Protein AF-A0A7W1VPB5-F1 (afdb_monomer)

Radius of gyration: 22.72 Å; Cα contacts (8 Å, |Δi|>4): 217; chains: 1; bounding box: 94×28×32 Å

Mean predicted aligned error: 11.94 Å

Solvent-accessible surface area (backbone atoms only — not comparable to full-atom values): 7498 Å² total; per-residue (Å²): 137,85,86,83,85,91,83,86,86,89,80,87,84,87,74,82,82,82,77,79,67,83,68,74,96,56,49,73,43,76,58,92,47,97,64,37,26,45,33,38,41,42,61,36,41,60,53,51,23,38,36,36,41,60,62,73,44,22,59,51,61,51,42,68,74,40,45,25,37,12,98,79,23,67,65,80,64,85,32,44,62,38,38,34,42,36,39,75,54,95,92,39,81,45,77,48,78,43,54,64,82,46,56,72,65,30,56,74,36,64,57,52,66,72,25,32,42,36,25,55,68,72,84,130

Secondary structure (DSSP, 8-state):
---------------------------EES---TTEEEEEEEESBSS-EEEEEETT-BTTTHHHHTT-BSTTSSSSSS--SEEEEEEEETTEEEEEEEETT-HHHHHS-B--TT-EEEEPPPP-

Foldseek 3Di:
DDDDDDDDDDDDDPDDDPPVPVDPPFDEEDDDDPQWAWEFEDEQAQHGHIYTDGFQQFQLRCCVVSQHGHNVSPVPDPGFQWKWKWDQDPNDTDTDIDGPVCSVVRNVGTDHHPIYIYRYYDDD

Structure (mmCIF, N/CA/C/O backbone):
data_AF-A0A7W1VPB5-F1
#
_entry.id   AF-A0A7W1VPB5-F1
#
loop_
_atom_site.group_PDB
_atom_site.id
_atom_site.type_symbol
_atom_site.label_atom_id
_atom_site.label_alt_id
_atom_site.label_comp_id
_atom_site.label_asym_id
_atom_site.label_entity_id
_atom_site.label_seq_id
_atom_site.pdbx_PDB_ins_code
_atom_site.Cartn_x
_atom_site.Cartn_y
_atom_site.Cartn_z
_atom_site.occupancy
_atom_site.B_iso_or_equiv
_atom_site.auth_seq_id
_atom_site.auth_comp_id
_atom_site.auth_asym_id
_atom_site.auth_atom_id
_atom_site.pdbx_PDB_model_num
ATOM 1 N N . MET A 1 1 ? -76.333 14.478 4.677 1.00 40.16 1 MET A N 1
ATOM 2 C CA . MET A 1 1 ? -76.053 13.031 4.797 1.00 40.16 1 MET A CA 1
ATOM 3 C C . MET A 1 1 ? -74.580 12.789 4.497 1.00 40.16 1 MET A C 1
ATOM 5 O O . MET A 1 1 ? -74.137 13.148 3.420 1.00 40.16 1 MET A O 1
ATOM 9 N N . ARG A 1 2 ? -73.892 12.183 5.474 1.00 36.38 2 ARG A N 1
ATOM 10 C CA . ARG A 1 2 ? -72.578 11.505 5.441 1.00 36.38 2 ARG A CA 1
ATOM 11 C C . ARG A 1 2 ? -71.292 12.345 5.326 1.00 36.38 2 ARG A C 1
ATOM 13 O O . ARG A 1 2 ? -70.750 12.604 4.263 1.00 36.38 2 ARG A O 1
ATOM 20 N N . THR A 1 3 ? -70.820 12.658 6.529 1.00 39.44 3 THR A N 1
ATOM 21 C CA . THR A 1 3 ? -69.479 12.998 7.019 1.00 39.44 3 THR A CA 1
ATOM 22 C C . THR A 1 3 ? -68.412 11.939 6.694 1.00 39.44 3 THR A C 1
ATOM 24 O O . THR A 1 3 ? -68.684 10.744 6.804 1.00 39.44 3 THR A O 1
ATOM 27 N N . ILE A 1 4 ? -67.186 12.378 6.391 1.00 49.38 4 ILE A N 1
ATOM 28 C CA . ILE A 1 4 ? -65.971 11.550 6.258 1.00 49.38 4 ILE A CA 1
ATOM 29 C C . ILE A 1 4 ? -65.100 11.808 7.505 1.00 49.38 4 ILE A C 1
ATOM 31 O O . ILE A 1 4 ? -64.904 12.980 7.837 1.00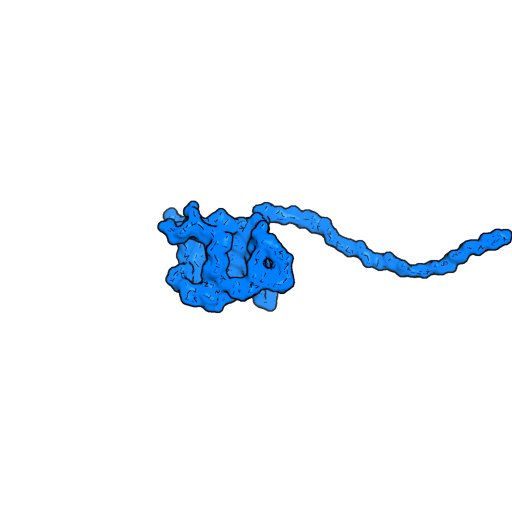 49.38 4 ILE A O 1
ATOM 35 N N . PRO A 1 5 ? -64.621 10.781 8.237 1.00 51.59 5 PRO A N 1
ATOM 36 C CA . PRO A 1 5 ? -63.953 10.984 9.516 1.00 51.59 5 PRO A CA 1
ATOM 37 C C . PRO A 1 5 ? -62.434 11.164 9.406 1.00 51.59 5 PRO A C 1
ATOM 39 O O . PRO A 1 5 ? -61.759 10.615 8.540 1.00 51.59 5 PRO A O 1
ATOM 42 N N . SER A 1 6 ? -61.946 11.923 10.383 1.00 48.81 6 SER A N 1
ATOM 43 C CA . SER A 1 6 ? -60.573 12.099 10.845 1.00 48.81 6 SER A CA 1
ATOM 44 C C . SER A 1 6 ? -60.140 10.919 11.725 1.00 48.81 6 SER A C 1
ATOM 46 O O . SER A 1 6 ? -60.817 10.679 12.719 1.00 48.81 6 SER A O 1
ATOM 48 N N . VAL A 1 7 ? -59.031 10.239 11.389 1.00 46.38 7 VAL A N 1
ATOM 49 C CA . VAL A 1 7 ? -58.090 9.526 12.295 1.00 46.38 7 VAL A CA 1
ATOM 50 C C . VAL A 1 7 ? -56.756 9.389 11.517 1.00 46.38 7 VAL A C 1
ATOM 52 O O . VAL A 1 7 ? -56.732 8.744 10.478 1.00 46.38 7 VAL A O 1
ATOM 55 N N . LEU A 1 8 ? -55.728 10.210 11.759 1.00 41.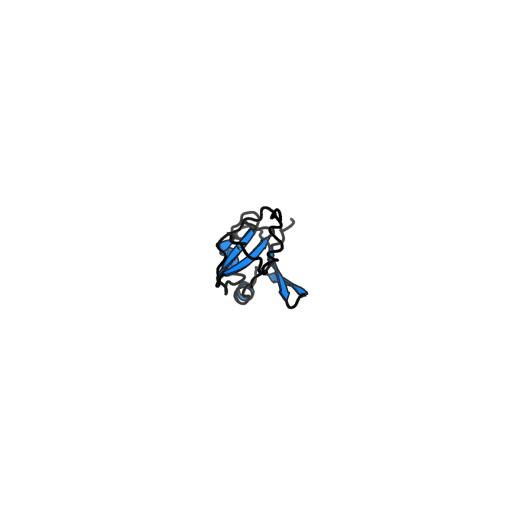78 8 LEU A N 1
ATOM 56 C CA . LEU A 1 8 ? -54.640 10.063 12.745 1.00 41.78 8 LEU A CA 1
ATOM 57 C C . LEU A 1 8 ? -53.491 9.107 12.318 1.00 41.78 8 LEU A C 1
ATOM 59 O O . LEU A 1 8 ? -53.666 7.898 12.259 1.00 41.78 8 LEU A O 1
ATOM 63 N N . LEU A 1 9 ? -52.289 9.702 12.239 1.00 42.53 9 LEU A N 1
ATOM 64 C CA . LEU A 1 9 ? -50.997 9.192 12.741 1.00 42.53 9 LEU A CA 1
ATOM 65 C C . LEU A 1 9 ? -50.052 8.358 11.842 1.00 42.53 9 LEU A C 1
ATOM 67 O O . LEU A 1 9 ? -50.441 7.366 11.243 1.00 42.53 9 LEU A O 1
ATOM 71 N N . LEU A 1 10 ? -48.759 8.722 11.958 1.00 39.25 10 LEU A N 1
ATOM 72 C CA . LEU A 1 10 ? -47.517 8.047 11.522 1.00 39.25 10 LEU A CA 1
ATOM 73 C C . LEU A 1 10 ? -47.213 8.151 10.009 1.00 39.25 10 LEU A C 1
ATOM 75 O O . LEU A 1 10 ? -47.914 7.591 9.189 1.00 39.25 10 LEU A O 1
ATOM 79 N N . CYS A 1 11 ? -46.171 8.835 9.529 1.00 33.00 11 CYS A N 1
ATOM 80 C CA . CYS A 1 11 ? -44.797 8.811 10.016 1.00 33.00 11 CYS A CA 1
ATOM 81 C C . CYS A 1 11 ? -44.041 10.073 9.543 1.00 33.00 11 CYS A C 1
ATOM 83 O O . CYS A 1 11 ? -43.794 10.263 8.353 1.00 33.00 11 CYS A O 1
ATOM 85 N N . MET A 1 12 ? -43.656 10.934 10.488 1.00 50.09 12 MET A N 1
ATOM 86 C CA . MET A 1 12 ? -42.479 11.795 10.339 1.00 50.09 12 MET A CA 1
ATOM 87 C C . MET A 1 12 ? -41.223 10.906 10.246 1.00 50.09 12 MET A C 1
ATOM 89 O O . MET A 1 12 ? -41.227 9.807 10.796 1.00 50.09 12 MET A O 1
ATOM 93 N N . LEU A 1 13 ? -40.146 11.442 9.656 1.00 47.31 13 LEU A N 1
ATOM 94 C CA . LEU A 1 13 ? -38.756 10.940 9.661 1.00 47.31 13 LEU A CA 1
ATOM 95 C C . LEU A 1 13 ? -38.356 9.965 8.537 1.00 47.31 13 LEU A C 1
ATOM 97 O O . LEU A 1 13 ? -38.147 8.785 8.770 1.00 47.31 13 LEU A O 1
ATOM 101 N N . PHE A 1 14 ? -38.015 10.516 7.370 1.00 45.94 14 PHE A N 1
ATOM 102 C CA . PHE A 1 14 ? -36.688 10.229 6.809 1.00 45.94 14 PHE A CA 1
ATOM 103 C C . PHE A 1 14 ? -35.955 11.543 6.568 1.00 45.94 14 PHE A C 1
ATOM 105 O O . PHE A 1 14 ? -35.927 12.137 5.494 1.00 45.94 14 PHE A O 1
ATOM 112 N N . LEU A 1 15 ? -35.412 11.998 7.691 1.00 43.47 15 LEU A N 1
ATOM 113 C CA . LEU A 1 15 ? -34.308 12.921 7.813 1.00 43.47 15 LEU A CA 1
ATOM 114 C C . LEU A 1 15 ? -33.176 12.516 6.852 1.00 43.47 15 LEU A C 1
ATOM 116 O O . LEU A 1 15 ? -32.707 11.384 6.900 1.00 43.47 15 LEU A O 1
ATOM 120 N N . GLY A 1 16 ? -32.687 13.482 6.080 1.00 43.59 16 GLY A N 1
ATOM 121 C CA . GLY A 1 16 ? -31.251 13.720 5.986 1.00 43.59 16 GLY A CA 1
ATOM 122 C C . GLY A 1 16 ? -30.400 12.832 5.071 1.00 43.59 16 GLY A C 1
ATOM 123 O O . GLY A 1 16 ? -30.500 11.613 4.995 1.00 43.59 16 GLY A O 1
ATOM 124 N N . CYS A 1 17 ? -29.422 13.517 4.480 1.00 37.25 17 CYS A N 1
ATOM 125 C CA . CYS A 1 17 ? -28.159 12.979 3.986 1.00 37.25 17 CYS A CA 1
ATOM 126 C C . CYS A 1 17 ? -28.190 12.343 2.594 1.00 37.25 17 CYS A C 1
ATOM 128 O O . CYS A 1 17 ? -27.980 11.143 2.429 1.00 37.25 17 CYS A O 1
ATOM 130 N N . LYS A 1 18 ? -28.270 13.198 1.570 1.00 41.47 18 LYS A N 1
ATOM 131 C CA . LYS A 1 18 ? -27.387 13.063 0.401 1.00 41.47 18 LYS A CA 1
ATOM 132 C C . LYS A 1 18 ? -26.497 14.303 0.346 1.00 41.47 18 LYS A C 1
ATOM 134 O O . LYS A 1 18 ? -26.620 15.155 -0.526 1.00 41.47 18 LYS A O 1
ATOM 139 N N . HIS A 1 19 ? -25.663 14.438 1.381 1.00 38.88 19 HIS A N 1
ATOM 140 C CA . HIS A 1 19 ? -24.514 15.334 1.369 1.00 38.88 19 HIS A CA 1
ATOM 141 C C . HIS A 1 19 ? -23.711 14.945 0.126 1.00 38.88 19 HIS A C 1
ATOM 143 O O . HIS A 1 19 ? -23.092 13.883 0.095 1.00 38.88 19 HIS A O 1
ATOM 149 N N . THR A 1 20 ? -23.838 15.740 -0.937 1.00 48.28 20 THR A N 1
ATOM 150 C CA . THR A 1 20 ? -23.031 15.602 -2.148 1.00 48.28 20 THR A CA 1
ATOM 151 C C . THR A 1 20 ? -21.644 16.068 -1.757 1.00 48.28 20 THR A C 1
ATOM 153 O O . THR A 1 20 ? -21.264 17.220 -1.938 1.00 48.28 20 THR A O 1
ATOM 156 N N . GLN A 1 21 ? -20.929 15.173 -1.091 1.00 44.34 21 GLN A N 1
ATOM 157 C CA . GLN A 1 21 ? -19.522 15.325 -0.828 1.00 44.34 21 GLN A CA 1
ATOM 158 C C . GLN A 1 21 ? -18.883 15.191 -2.203 1.00 44.34 21 GLN A C 1
ATOM 160 O O . GLN A 1 21 ? -18.871 14.103 -2.777 1.00 44.34 21 GLN A O 1
ATOM 165 N N . SER A 1 22 ? -18.4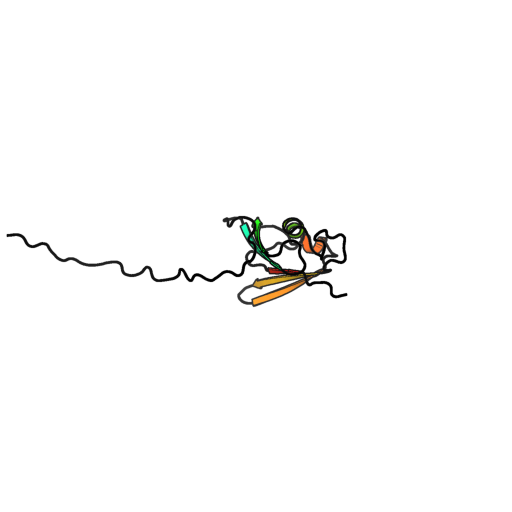58 16.314 -2.782 1.00 45.91 22 SER A N 1
ATOM 166 C CA . SER A 1 22 ? -17.622 16.325 -3.975 1.00 45.91 22 SER A CA 1
ATOM 167 C C . SER A 1 22 ? -16.390 15.485 -3.653 1.00 45.91 22 SER A C 1
ATOM 169 O O . SER A 1 22 ? -15.473 15.949 -2.970 1.00 45.91 22 SER A O 1
ATOM 171 N N . LEU A 1 23 ? -16.428 14.209 -4.039 1.00 51.94 23 LEU A N 1
ATOM 172 C CA . LEU A 1 23 ? -15.320 13.302 -3.818 1.00 51.94 23 LEU A CA 1
ATOM 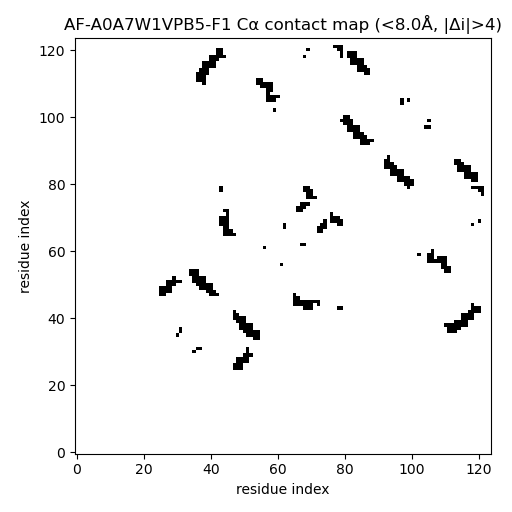173 C C . LEU A 1 23 ? -14.132 13.888 -4.587 1.00 51.94 23 LEU A C 1
ATOM 175 O O . LEU A 1 23 ? -14.296 14.245 -5.758 1.00 51.94 23 LEU A O 1
ATOM 179 N N . PRO A 1 24 ? -12.945 14.020 -3.969 1.00 46.81 24 PRO A N 1
ATOM 180 C CA . PRO A 1 24 ? -11.747 14.240 -4.760 1.00 46.81 24 PRO A CA 1
ATOM 181 C C . PRO A 1 24 ? -11.715 13.137 -5.823 1.00 46.81 24 PRO A C 1
ATOM 183 O O . PRO A 1 24 ? -12.039 11.992 -5.506 1.00 46.81 24 PRO A O 1
ATOM 186 N N . ILE A 1 25 ? -11.386 13.492 -7.066 1.00 50.56 25 ILE A N 1
ATOM 187 C CA . ILE A 1 25 ? -11.150 12.568 -8.187 1.00 50.56 25 ILE A CA 1
ATOM 188 C C . ILE A 1 25 ? -10.028 11.591 -7.812 1.00 50.56 25 ILE A C 1
ATOM 190 O O . ILE A 1 25 ? -8.868 11.745 -8.176 1.00 50.56 25 ILE A O 1
ATOM 194 N N . VAL A 1 26 ? -10.370 10.607 -6.994 1.00 62.00 26 VAL A N 1
ATOM 195 C CA . VAL A 1 26 ? -9.540 9.483 -6.605 1.00 62.00 26 VAL A CA 1
ATOM 196 C C . VAL A 1 26 ? -10.085 8.341 -7.434 1.00 62.00 26 VAL A C 1
ATOM 198 O O . VAL A 1 26 ? -11.236 7.952 -7.251 1.00 62.00 26 VAL A O 1
ATOM 201 N N . ALA A 1 27 ? -9.291 7.865 -8.391 1.00 75.62 27 ALA A N 1
ATOM 202 C CA . ALA A 1 27 ? -9.685 6.741 -9.224 1.00 75.62 27 ALA A CA 1
ATOM 203 C C . ALA A 1 27 ? -10.083 5.563 -8.326 1.00 75.62 27 ALA A C 1
ATOM 205 O O . ALA A 1 27 ? -9.360 5.242 -7.382 1.00 75.62 27 ALA A O 1
ATOM 206 N N . GLU A 1 28 ? -11.244 4.971 -8.582 1.00 79.56 28 GLU A N 1
ATOM 207 C CA . GLU A 1 28 ? -11.755 3.831 -7.830 1.00 79.56 28 GLU A CA 1
ATOM 208 C C . GLU A 1 28 ? -11.710 2.599 -8.731 1.00 79.56 28 GLU A C 1
ATOM 210 O O . GLU A 1 28 ? -12.214 2.618 -9.854 1.00 79.56 28 GLU A O 1
ATOM 215 N N . TYR A 1 29 ? -11.054 1.548 -8.255 1.00 81.81 29 TYR A N 1
ATOM 216 C CA . TYR A 1 29 ? -10.823 0.315 -8.996 1.00 81.81 29 TYR A CA 1
ATOM 217 C C . TYR A 1 29 ? -11.499 -0.849 -8.273 1.00 81.81 29 TYR A C 1
ATOM 219 O O . TYR A 1 29 ? -11.388 -0.975 -7.053 1.00 81.81 29 TYR A O 1
ATOM 227 N N . GLY A 1 30 ? -12.171 -1.721 -9.025 1.00 85.12 30 GLY A N 1
ATOM 228 C CA . GLY A 1 30 ? -12.933 -2.846 -8.477 1.00 85.12 30 GLY A CA 1
ATOM 229 C C . GLY A 1 30 ? -14.359 -2.469 -8.061 1.00 85.12 30 GLY A C 1
ATOM 230 O O . GLY A 1 30 ? -14.888 -1.435 -8.466 1.00 85.12 30 GLY A O 1
ATOM 231 N N . THR A 1 31 ? -15.008 -3.335 -7.280 1.00 83.56 31 THR A N 1
ATOM 232 C CA . THR A 1 31 ? -16.404 -3.159 -6.848 1.00 83.56 31 THR A CA 1
ATOM 233 C C . THR A 1 31 ? -16.547 -3.467 -5.363 1.00 83.56 31 THR A C 1
ATOM 235 O O . THR A 1 31 ? -15.994 -4.455 -4.875 1.00 83.56 31 THR A O 1
ATOM 238 N N . ALA A 1 32 ? -17.317 -2.644 -4.653 1.00 82.94 32 ALA A N 1
ATOM 239 C CA . ALA A 1 32 ? -17.700 -2.922 -3.275 1.00 82.94 32 ALA A CA 1
ATOM 240 C C . ALA A 1 32 ? -18.482 -4.244 -3.192 1.00 82.94 32 ALA A C 1
ATOM 242 O O . ALA A 1 32 ? -19.386 -4.495 -3.989 1.00 82.94 32 ALA A O 1
ATOM 243 N N . GLY A 1 33 ? -18.141 -5.090 -2.226 1.00 78.81 33 GLY A N 1
ATOM 244 C CA . GLY A 1 33 ? -18.767 -6.393 -2.019 1.00 78.81 33 GLY A CA 1
ATOM 245 C C . GLY A 1 33 ? -18.530 -6.877 -0.595 1.00 78.81 33 GLY A C 1
ATOM 246 O O . GLY A 1 33 ? -17.622 -6.384 0.067 1.00 78.81 33 GLY A O 1
ATOM 247 N N . ALA A 1 34 ? -19.341 -7.828 -0.126 1.00 80.12 34 ALA A N 1
ATOM 248 C CA . ALA A 1 34 ? -19.258 -8.342 1.245 1.00 80.12 34 ALA A CA 1
ATOM 249 C C . ALA A 1 34 ? -17.874 -8.929 1.585 1.00 80.12 34 ALA A C 1
ATOM 251 O O . ALA A 1 34 ? -17.408 -8.796 2.713 1.00 80.12 34 ALA A O 1
ATOM 252 N N . ASP A 1 35 ? -17.204 -9.511 0.589 1.00 88.50 35 ASP A N 1
ATOM 253 C CA . ASP A 1 35 ? -15.891 -10.145 0.736 1.00 88.50 35 ASP A CA 1
ATOM 254 C C . ASP A 1 35 ? -14.726 -9.242 0.299 1.00 88.50 35 ASP A C 1
ATOM 256 O O . ASP A 1 35 ? -13.568 -9.665 0.312 1.00 88.50 35 ASP A O 1
ATOM 260 N N . ASN A 1 36 ? -15.012 -7.994 -0.088 1.00 90.94 36 ASN A N 1
ATOM 261 C CA . ASN A 1 36 ? -14.011 -7.035 -0.542 1.00 90.94 36 ASN A CA 1
ATOM 262 C C . ASN A 1 36 ? -13.742 -5.975 0.525 1.00 90.94 36 ASN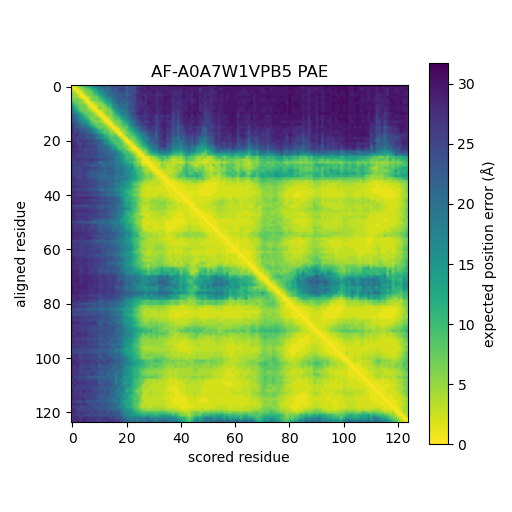 A C 1
ATOM 264 O O . ASN A 1 36 ? -14.640 -5.517 1.226 1.00 90.94 36 ASN A O 1
ATOM 268 N N . ILE A 1 37 ? -12.490 -5.544 0.593 1.00 93.25 37 ILE A N 1
ATOM 269 C CA . ILE A 1 37 ? -12.025 -4.457 1.450 1.00 93.25 37 ILE A CA 1
ATOM 270 C C . ILE A 1 37 ? -11.613 -3.265 0.587 1.00 93.25 37 ILE A C 1
ATOM 272 O O . ILE A 1 37 ? -11.080 -3.436 -0.514 1.00 93.25 37 ILE A O 1
ATOM 276 N N . GLN A 1 38 ? -11.841 -2.052 1.083 1.00 93.56 38 GLN A N 1
ATOM 277 C CA . GLN A 1 38 ? -11.344 -0.828 0.472 1.00 93.56 38 GLN A CA 1
ATOM 278 C C . GLN A 1 38 ? -9.955 -0.506 1.014 1.00 93.56 38 GLN A C 1
ATOM 280 O O . GLN A 1 38 ? -9.772 -0.301 2.212 1.00 93.56 38 GLN A O 1
ATOM 285 N N . VAL A 1 39 ? -8.986 -0.364 0.116 1.00 94.25 39 VAL A N 1
ATOM 286 C CA . VAL A 1 39 ? -7.642 0.124 0.439 1.00 94.25 39 VAL A CA 1
ATOM 287 C C . VAL A 1 39 ? -7.348 1.364 -0.391 1.00 94.25 39 VAL A C 1
ATOM 289 O O . VAL A 1 39 ? -7.651 1.427 -1.581 1.00 94.25 39 VAL A O 1
ATOM 292 N N . THR A 1 40 ? -6.750 2.377 0.225 1.00 94.12 40 THR A N 1
ATOM 293 C CA . THR A 1 40 ? -6.360 3.612 -0.463 1.00 94.12 40 THR A CA 1
ATOM 294 C C . THR A 1 40 ? -4.866 3.600 -0.761 1.00 94.12 40 THR A C 1
ATOM 296 O O . THR A 1 40 ? -4.056 3.471 0.149 1.00 94.12 40 THR A O 1
ATOM 299 N N . ILE A 1 41 ? -4.482 3.790 -2.020 1.00 93.12 41 ILE A N 1
ATOM 300 C CA . ILE A 1 41 ? -3.091 3.760 -2.486 1.00 93.12 41 ILE A CA 1
ATOM 301 C C . ILE A 1 41 ? -2.698 5.146 -2.991 1.00 93.12 41 ILE A C 1
ATOM 303 O O . ILE A 1 41 ? -3.389 5.739 -3.822 1.00 93.12 41 ILE A O 1
ATOM 307 N N . ARG A 1 42 ? -1.595 5.688 -2.467 1.00 91.31 42 ARG A N 1
ATOM 308 C CA . ARG A 1 42 ? -1.118 7.046 -2.762 1.00 91.31 42 ARG A CA 1
ATOM 309 C C . ARG A 1 42 ? 0.402 7.109 -2.872 1.00 91.31 42 ARG A C 1
ATOM 311 O O . ARG A 1 42 ? 1.110 6.277 -2.305 1.00 91.31 42 ARG A O 1
ATOM 318 N N . GLY A 1 43 ? 0.882 8.177 -3.501 1.00 88.50 43 GLY A N 1
ATOM 319 C CA . GLY A 1 43 ? 2.304 8.484 -3.633 1.00 88.50 43 GLY A CA 1
ATOM 320 C C . GLY A 1 43 ? 2.856 8.083 -4.998 1.00 88.50 43 GLY A C 1
ATOM 321 O O . GLY A 1 43 ? 2.141 8.165 -5.994 1.00 88.50 43 GLY A O 1
ATOM 322 N N . ASP A 1 44 ? 4.119 7.666 -5.027 1.00 86.62 44 ASP A N 1
ATOM 323 C CA . ASP A 1 44 ? 4.871 7.313 -6.235 1.00 86.62 44 ASP A CA 1
ATOM 324 C C . ASP A 1 44 ? 4.520 5.899 -6.732 1.00 86.62 44 ASP A C 1
ATOM 326 O O . ASP A 1 44 ? 5.273 4.927 -6.598 1.00 86.62 44 ASP A O 1
ATOM 330 N N . VAL A 1 45 ? 3.301 5.783 -7.254 1.00 87.12 45 VAL A N 1
ATOM 331 C CA . VAL A 1 45 ? 2.727 4.569 -7.841 1.00 87.12 45 VAL A CA 1
ATOM 332 C C . VAL A 1 45 ? 2.147 4.874 -9.213 1.00 87.12 45 VAL A C 1
ATOM 334 O O . VAL A 1 45 ? 1.727 5.998 -9.482 1.00 87.12 45 VAL A O 1
ATOM 337 N N . LYS A 1 46 ? 2.064 3.856 -10.073 1.00 84.19 46 LYS A N 1
ATOM 338 C CA . LYS A 1 46 ? 1.545 4.021 -11.437 1.00 84.19 46 LYS A CA 1
ATOM 339 C C . LYS A 1 46 ? 0.086 4.482 -11.469 1.00 84.19 46 LYS A C 1
ATOM 341 O O . LYS A 1 46 ? -0.273 5.370 -12.237 1.00 84.19 46 LYS A O 1
ATOM 346 N N . HIS A 1 47 ? -0.747 3.880 -10.622 1.00 86.69 47 HIS A N 1
ATOM 347 C CA . HIS A 1 47 ? -2.180 4.152 -10.559 1.00 86.69 47 HIS A CA 1
ATOM 348 C C . HIS A 1 47 ? -2.606 4.452 -9.111 1.00 86.69 47 HIS A C 1
ATOM 350 O O . HIS A 1 47 ? -3.031 3.547 -8.388 1.00 86.69 47 HIS A O 1
ATOM 356 N N . PRO A 1 48 ? -2.487 5.705 -8.636 1.00 89.69 48 PRO A N 1
ATOM 357 C CA . PRO A 1 48 ? -2.995 6.078 -7.320 1.00 89.69 48 PRO A CA 1
ATOM 358 C C . PRO A 1 48 ? -4.528 6.055 -7.320 1.00 89.69 48 PRO A C 1
ATOM 360 O O . PRO A 1 48 ? -5.169 6.377 -8.324 1.00 89.69 48 PRO A O 1
ATOM 363 N N . GLY A 1 49 ? -5.130 5.670 -6.198 1.00 91.69 49 GLY A N 1
ATOM 364 C CA . GLY A 1 49 ? -6.574 5.478 -6.143 1.00 91.69 49 GLY A CA 1
ATOM 365 C C . GLY A 1 49 ? -7.068 4.679 -4.946 1.00 91.69 49 GLY A C 1
ATOM 366 O O . GLY A 1 49 ? -6.296 4.260 -4.084 1.00 91.69 49 GLY A O 1
ATOM 367 N N . LYS A 1 50 ? -8.377 4.462 -4.906 1.00 92.62 50 LYS A N 1
ATOM 368 C CA . LYS A 1 50 ? -9.036 3.500 -4.027 1.00 92.62 50 LYS A CA 1
ATOM 369 C C . LYS A 1 50 ? -9.187 2.180 -4.762 1.00 92.62 50 LYS A C 1
ATOM 371 O O . LYS A 1 50 ? -9.570 2.161 -5.925 1.00 92.62 50 LYS A O 1
ATOM 376 N N . TYR A 1 51 ? -8.913 1.090 -4.071 1.00 92.69 51 TYR A N 1
ATOM 377 C CA . TYR A 1 51 ? -8.988 -0.251 -4.619 1.00 92.69 51 TYR A CA 1
ATOM 378 C C . TYR A 1 51 ? -9.896 -1.098 -3.744 1.00 92.69 51 TYR A C 1
ATOM 380 O O . TYR A 1 51 ? -9.652 -1.240 -2.547 1.00 92.69 51 TYR A O 1
ATOM 388 N N . TRP A 1 52 ? -10.923 -1.666 -4.362 1.00 92.81 52 TRP A N 1
ATOM 389 C CA . TRP A 1 52 ? -11.709 -2.750 -3.801 1.00 92.81 52 TRP A CA 1
ATOM 390 C C . TRP A 1 52 ? -11.026 -4.060 -4.154 1.00 92.81 52 TRP A C 1
ATOM 392 O O . TRP A 1 52 ? -11.008 -4.470 -5.316 1.00 92.81 52 TRP A O 1
ATOM 402 N N . ILE A 1 53 ? -10.432 -4.693 -3.152 1.00 91.75 53 ILE A N 1
ATOM 403 C CA . ILE A 1 53 ? -9.680 -5.939 -3.304 1.00 91.75 53 ILE A CA 1
ATOM 404 C C . ILE A 1 53 ? -10.280 -7.030 -2.424 1.00 91.75 53 ILE A C 1
ATOM 406 O O . ILE A 1 53 ? -10.8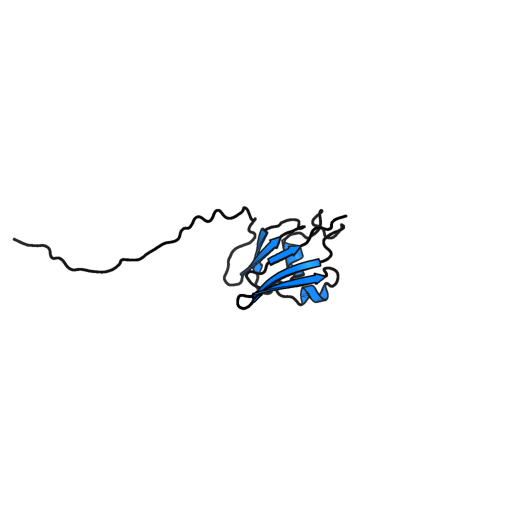77 -6.706 -1.397 1.00 91.75 53 ILE A O 1
ATOM 410 N N . PRO A 1 54 ? -10.092 -8.311 -2.771 1.00 91.94 54 PRO A N 1
ATOM 411 C CA . PRO A 1 54 ? -10.524 -9.405 -1.916 1.00 91.94 54 PRO A CA 1
ATOM 412 C C . PRO A 1 54 ? -9.906 -9.307 -0.520 1.00 91.94 54 PRO A C 1
ATOM 414 O O . PRO A 1 54 ? -8.714 -8.999 -0.366 1.00 91.94 54 PRO A O 1
ATOM 417 N N . ASN A 1 55 ? -10.706 -9.601 0.501 1.00 89.25 55 ASN A N 1
ATOM 418 C CA . ASN A 1 55 ? -10.210 -9.774 1.859 1.00 89.25 55 ASN A CA 1
ATOM 419 C C . ASN A 1 55 ? -9.142 -10.888 1.887 1.00 89.25 55 ASN A C 1
ATOM 421 O O . ASN A 1 55 ? -9.246 -11.886 1.176 1.00 89.25 55 ASN A O 1
ATOM 425 N N . GLY A 1 56 ? -8.079 -10.690 2.667 1.00 89.94 56 GLY A N 1
ATOM 426 C CA . GLY A 1 56 ? -6.908 -11.571 2.698 1.00 89.94 56 GLY A CA 1
ATOM 427 C C . GLY A 1 56 ? -5.792 -11.180 1.724 1.00 89.94 56 GLY A C 1
ATOM 428 O O . GLY A 1 56 ? -4.729 -11.800 1.739 1.00 89.94 56 GLY A O 1
ATOM 429 N N . THR A 1 57 ? -5.975 -10.129 0.914 1.00 92.25 57 THR A N 1
ATOM 430 C CA . THR A 1 57 ? -4.891 -9.599 0.073 1.00 92.25 57 THR A CA 1
ATOM 431 C C . THR A 1 57 ? -3.733 -9.083 0.935 1.00 92.25 57 THR A C 1
ATOM 433 O O . THR A 1 57 ? -3.929 -8.344 1.903 1.00 92.25 57 THR A O 1
ATOM 436 N N . THR A 1 58 ? -2.505 -9.452 0.569 1.00 94.00 58 THR A N 1
ATOM 437 C CA . THR A 1 58 ? -1.285 -9.048 1.278 1.00 94.00 58 THR A CA 1
ATOM 438 C C . THR A 1 58 ? -0.682 -7.764 0.712 1.00 94.00 58 THR A C 1
ATOM 440 O O . THR A 1 58 ? -0.947 -7.364 -0.427 1.00 94.00 58 THR A O 1
ATOM 443 N N . LEU A 1 59 ? 0.187 -7.127 1.497 1.00 91.38 59 LEU A N 1
ATOM 444 C CA . LEU A 1 59 ? 0.928 -5.931 1.093 1.00 91.38 59 LEU A CA 1
ATOM 445 C C . LEU A 1 59 ? 1.852 -6.195 -0.113 1.00 91.38 59 LEU A C 1
ATOM 447 O O . LEU A 1 59 ? 2.074 -5.302 -0.925 1.00 91.38 59 LEU A O 1
ATOM 451 N N . ALA A 1 60 ? 2.376 -7.415 -0.260 1.00 88.31 60 ALA A N 1
ATOM 452 C CA . ALA A 1 60 ? 3.123 -7.817 -1.454 1.00 88.31 60 ALA A CA 1
ATOM 453 C C . ALA A 1 60 ? 2.208 -7.983 -2.682 1.00 88.31 60 ALA A C 1
ATOM 455 O O . ALA A 1 60 ? 2.542 -7.545 -3.784 1.00 88.31 60 ALA A O 1
ATOM 456 N N . GLY A 1 61 ? 1.035 -8.598 -2.495 1.00 87.25 61 GLY A N 1
ATOM 457 C CA . GLY A 1 61 ? 0.096 -8.903 -3.577 1.00 87.25 61 GLY A CA 1
ATOM 458 C C . GLY A 1 61 ? -0.531 -7.660 -4.206 1.00 87.25 61 GLY A C 1
ATOM 459 O O . GLY A 1 61 ? -0.647 -7.582 -5.431 1.00 87.25 61 GLY A O 1
ATOM 460 N N . ILE A 1 62 ? -0.858 -6.653 -3.388 1.00 89.62 62 ILE A N 1
ATOM 461 C CA . ILE A 1 62 ? -1.479 -5.402 -3.853 1.00 89.62 62 ILE A CA 1
ATOM 462 C C . ILE A 1 62 ? -0.615 -4.656 -4.876 1.00 89.62 62 ILE A C 1
ATOM 464 O O . ILE A 1 62 ? -1.137 -3.968 -5.750 1.00 89.62 62 ILE A O 1
ATOM 468 N N . ALA A 1 63 ? 0.704 -4.853 -4.822 1.00 85.19 63 ALA A N 1
ATOM 469 C CA . ALA A 1 63 ? 1.675 -4.191 -5.680 1.00 85.19 63 ALA A CA 1
ATOM 470 C C . ALA A 1 63 ? 1.468 -4.505 -7.170 1.00 85.19 63 ALA A C 1
ATOM 472 O O . ALA A 1 63 ? 1.707 -3.657 -8.031 1.00 85.19 63 ALA A O 1
ATOM 473 N N . LYS A 1 64 ? 0.944 -5.699 -7.471 1.00 82.75 64 LYS A N 1
ATOM 474 C CA . LYS A 1 64 ? 0.582 -6.123 -8.829 1.00 82.75 64 LYS A CA 1
ATOM 475 C C . LYS A 1 64 ? -0.689 -5.436 -9.338 1.00 82.75 64 LYS A C 1
ATOM 477 O O . LYS A 1 64 ? -0.832 -5.258 -10.541 1.00 82.75 64 LYS A O 1
ATOM 482 N N . VAL A 1 65 ? -1.586 -5.028 -8.438 1.00 85.50 65 VAL A N 1
ATOM 483 C CA . VAL A 1 65 ? -2.902 -4.460 -8.777 1.00 85.50 65 VAL A CA 1
ATOM 484 C C . VAL A 1 65 ? -2.774 -3.024 -9.272 1.00 85.50 65 VAL A C 1
ATOM 486 O O . VAL A 1 65 ? -3.333 -2.680 -10.307 1.00 85.50 65 VAL A O 1
ATOM 489 N N . PHE A 1 66 ? -1.990 -2.192 -8.584 1.00 82.56 66 PHE A N 1
ATOM 490 C CA . PHE A 1 66 ? -1.762 -0.806 -9.010 1.00 82.56 66 PHE A CA 1
ATOM 491 C C . PHE A 1 66 ? -0.661 -0.666 -10.068 1.00 82.56 66 PHE A C 1
ATOM 493 O O . PHE A 1 66 ? -0.265 0.450 -10.398 1.00 82.56 66 PHE A O 1
ATOM 500 N N . GLY A 1 67 ? -0.164 -1.788 -10.600 1.00 76.19 67 GLY A N 1
ATOM 501 C CA . GLY A 1 67 ? 0.842 -1.811 -11.653 1.00 76.19 67 GLY A CA 1
ATOM 502 C C . GLY A 1 67 ? 2.230 -1.373 -11.196 1.00 76.19 67 GLY A C 1
ATOM 503 O O . GLY A 1 67 ? 2.996 -0.924 -12.028 1.00 76.19 67 GLY A O 1
ATOM 504 N N . GLY A 1 68 ? 2.557 -1.488 -9.909 1.00 77.88 68 GLY A N 1
ATOM 505 C CA . GLY A 1 68 ? 3.890 -1.219 -9.376 1.00 77.88 68 GLY A CA 1
ATOM 506 C C . GLY A 1 68 ? 4.211 0.224 -8.988 1.00 77.88 68 GLY A C 1
ATOM 507 O O . GLY A 1 68 ? 3.453 1.166 -9.228 1.00 77.88 68 GLY A O 1
ATOM 508 N N . SER A 1 69 ? 5.336 0.373 -8.284 1.00 71.00 69 SER A N 1
ATOM 509 C CA . SER A 1 69 ? 5.786 1.626 -7.662 1.00 71.00 69 SER A CA 1
ATOM 510 C C . SER A 1 69 ? 7.087 2.148 -8.279 1.00 71.00 69 SER A C 1
ATOM 512 O O . SER A 1 69 ? 7.901 1.349 -8.745 1.00 71.00 69 SER A O 1
ATOM 514 N N . GLY A 1 70 ? 7.312 3.463 -8.230 1.00 60.78 70 GLY A N 1
ATOM 515 C CA . GLY A 1 70 ? 8.441 4.142 -8.881 1.00 60.78 70 GLY A CA 1
ATOM 516 C C . GLY A 1 70 ? 8.013 4.900 -10.138 1.00 60.78 70 GLY A C 1
ATOM 517 O O . GLY A 1 70 ? 7.044 4.504 -10.778 1.00 60.78 70 GLY A O 1
ATOM 518 N N . GLY A 1 71 ? 8.760 5.930 -10.548 1.00 54.44 71 GLY A N 1
ATOM 519 C CA . GLY A 1 71 ? 8.410 6.823 -11.672 1.00 54.44 71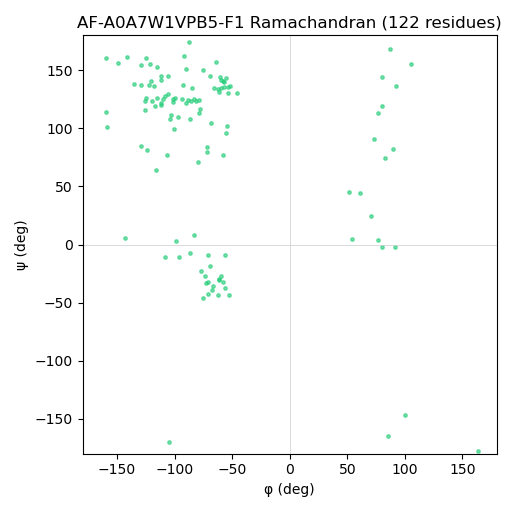 GLY A CA 1
ATOM 520 C C . GLY A 1 71 ? 8.158 6.174 -13.049 1.00 54.44 71 GLY A C 1
ATOM 521 O O . GLY A 1 71 ? 7.681 6.849 -13.958 1.00 54.44 71 GLY A O 1
ATOM 522 N N . ARG A 1 72 ? 8.444 4.874 -13.225 1.00 57.75 72 ARG A N 1
ATOM 523 C CA . ARG A 1 72 ? 8.044 4.071 -14.401 1.00 57.75 72 ARG A CA 1
ATOM 524 C C . ARG A 1 72 ? 6.937 3.044 -14.133 1.00 57.75 72 ARG A C 1
ATOM 526 O O . ARG A 1 72 ? 6.374 2.507 -15.083 1.00 57.75 72 ARG A O 1
ATOM 533 N N . GLY A 1 73 ? 6.591 2.793 -12.870 1.00 57.31 73 GLY A N 1
ATOM 534 C CA . GLY A 1 73 ? 5.553 1.839 -12.492 1.00 57.31 73 GLY A CA 1
ATOM 535 C C . GLY A 1 73 ? 5.876 0.421 -12.959 1.00 57.31 73 GLY A C 1
ATOM 536 O O . GLY A 1 73 ? 5.042 -0.228 -13.578 1.00 57.31 73 GLY A O 1
ATOM 537 N N . ASP A 1 74 ? 7.118 -0.025 -12.778 1.00 57.88 74 ASP A N 1
ATOM 538 C CA . ASP A 1 74 ? 7.599 -1.317 -13.283 1.00 57.88 74 ASP A CA 1
ATOM 539 C C . ASP A 1 74 ? 8.574 -2.026 -12.328 1.00 57.88 74 ASP A C 1
ATOM 541 O O . ASP A 1 74 ? 9.126 -3.063 -12.683 1.00 57.88 74 ASP A O 1
ATOM 545 N N . PHE A 1 75 ? 8.798 -1.492 -11.118 1.00 61.50 75 PHE A N 1
ATOM 546 C CA . PHE A 1 75 ? 9.809 -1.967 -10.154 1.00 61.50 75 PHE A CA 1
ATOM 547 C C . PHE A 1 75 ? 11.250 -2.056 -10.707 1.00 61.50 75 PHE A C 1
ATOM 549 O O . PHE A 1 75 ? 12.140 -2.520 -9.997 1.00 61.50 75 PHE A O 1
ATOM 556 N N . GLY A 1 76 ? 11.497 -1.614 -11.946 1.00 52.38 76 GLY A N 1
ATOM 557 C CA . GLY A 1 76 ? 12.777 -1.739 -12.647 1.00 52.38 76 GLY A CA 1
ATOM 558 C C . GLY A 1 76 ? 13.666 -0.497 -12.545 1.00 52.38 76 GLY A C 1
ATOM 559 O O . GLY A 1 76 ? 14.835 -0.548 -12.921 1.00 52.38 76 GLY A O 1
ATOM 560 N N . GLY A 1 77 ? 13.129 0.621 -12.043 1.00 60.94 77 GLY A N 1
ATOM 561 C CA . GLY A 1 77 ? 13.858 1.871 -11.796 1.00 60.94 77 GLY A CA 1
ATOM 562 C C . GLY A 1 77 ? 14.163 2.136 -10.316 1.00 60.94 77 GLY A C 1
ATOM 563 O O . GLY A 1 77 ? 13.935 1.293 -9.449 1.00 60.94 77 GLY A O 1
ATOM 564 N N . VAL A 1 78 ? 14.644 3.348 -10.006 1.00 64.38 78 VAL A N 1
ATOM 565 C CA . VAL A 1 78 ? 14.766 3.823 -8.616 1.00 64.38 78 VAL A CA 1
ATOM 566 C C . VAL A 1 78 ? 13.360 4.108 -8.084 1.00 64.38 78 VAL A C 1
ATOM 568 O O . VAL A 1 78 ? 12.840 5.210 -8.209 1.00 64.38 78 VAL A O 1
ATOM 571 N N . GLY A 1 79 ? 12.695 3.066 -7.595 1.00 71.56 79 GLY A N 1
ATOM 572 C CA . GLY A 1 79 ? 11.389 3.161 -6.958 1.00 71.56 79 GLY A CA 1
ATOM 573 C C . GLY A 1 79 ? 11.491 3.446 -5.457 1.00 71.56 79 GLY A C 1
ATOM 574 O O . GLY A 1 79 ? 12.587 3.428 -4.886 1.00 71.56 79 GLY A O 1
ATOM 575 N N . PRO A 1 80 ? 10.351 3.669 -4.785 1.00 78.00 80 PRO A N 1
ATOM 576 C CA . PRO A 1 80 ? 10.311 3.762 -3.334 1.00 78.00 80 PRO A CA 1
ATOM 577 C C . PRO A 1 80 ? 10.958 2.524 -2.706 1.00 78.00 80 PRO A C 1
ATOM 579 O O . PRO A 1 80 ? 10.690 1.391 -3.095 1.00 78.00 80 PRO A O 1
ATOM 582 N N . LEU A 1 81 ? 11.797 2.736 -1.691 1.00 84.12 81 LEU A N 1
ATOM 583 C CA . LEU A 1 81 ? 12.413 1.643 -0.925 1.00 84.12 81 LEU A CA 1
ATOM 584 C C . LEU A 1 81 ? 11.528 1.159 0.226 1.00 84.12 81 LEU A C 1
ATOM 586 O O . LEU A 1 81 ? 11.847 0.183 0.902 1.00 84.12 81 LEU A O 1
ATOM 590 N N . SER A 1 82 ? 10.429 1.860 0.483 1.00 89.38 82 SER A N 1
ATOM 591 C CA . SER A 1 82 ? 9.541 1.585 1.600 1.00 89.38 82 SER A CA 1
ATOM 592 C C . SER A 1 82 ? 8.108 1.949 1.271 1.00 89.38 82 SER A C 1
ATOM 594 O O . SER A 1 82 ? 7.877 2.855 0.479 1.00 89.38 82 SER A O 1
ATOM 596 N N . VAL A 1 83 ? 7.169 1.322 1.963 1.00 91.81 83 VAL A N 1
ATOM 597 C CA . VAL A 1 83 ? 5.755 1.694 1.981 1.00 91.81 83 VAL A CA 1
ATOM 598 C C . VAL A 1 83 ? 5.348 2.012 3.413 1.00 91.81 83 VAL A C 1
ATOM 600 O O . VAL A 1 83 ? 5.796 1.365 4.359 1.00 91.81 83 VAL A O 1
ATOM 603 N N . ILE A 1 84 ? 4.524 3.037 3.589 1.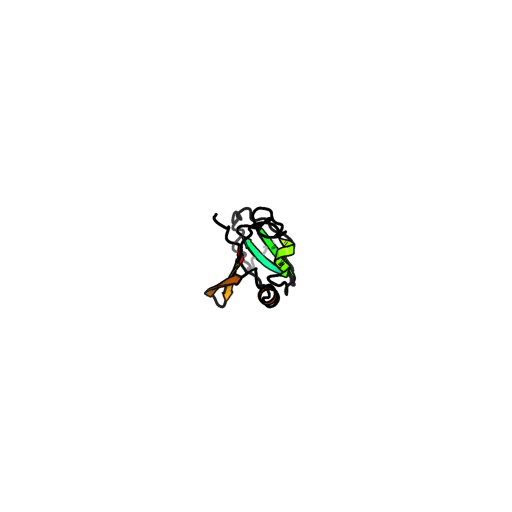00 94.56 84 ILE A N 1
ATOM 604 C CA . ILE A 1 84 ? 3.969 3.421 4.884 1.00 94.56 84 ILE A CA 1
ATOM 605 C C . ILE A 1 84 ? 2.515 2.957 4.907 1.00 94.56 84 ILE A C 1
ATOM 607 O O . ILE A 1 84 ? 1.668 3.530 4.221 1.00 94.56 84 ILE A O 1
ATOM 611 N N . LEU A 1 85 ? 2.235 1.923 5.697 1.00 95.31 85 LEU A N 1
ATOM 612 C CA . LEU A 1 85 ? 0.884 1.473 6.002 1.00 95.31 85 LEU A CA 1
ATOM 613 C C . LEU A 1 85 ? 0.323 2.348 7.118 1.00 95.31 85 LEU A C 1
ATOM 615 O O . LEU A 1 85 ? 0.900 2.439 8.198 1.00 95.31 85 LEU A O 1
ATOM 619 N N . THR A 1 86 ? -0.811 2.976 6.859 1.00 96.19 86 THR A N 1
ATOM 620 C CA . THR A 1 86 ? -1.591 3.703 7.853 1.00 96.19 86 THR A CA 1
ATOM 621 C C . THR A 1 86 ? -2.888 2.946 8.090 1.00 96.19 86 THR A C 1
ATOM 623 O O . THR A 1 86 ? -3.665 2.765 7.157 1.00 96.19 86 THR A O 1
ATOM 626 N N . ARG A 1 87 ? -3.111 2.518 9.332 1.00 95.00 87 ARG A N 1
ATOM 627 C CA . ARG A 1 87 ? -4.297 1.776 9.766 1.00 95.00 87 ARG A CA 1
ATOM 628 C C . ARG A 1 87 ? -4.900 2.440 10.992 1.00 95.00 87 ARG A C 1
ATOM 630 O O . ARG A 1 87 ? -4.172 2.799 11.914 1.00 95.00 87 ARG A O 1
ATOM 637 N N . GLU A 1 88 ? -6.217 2.568 11.034 1.00 92.81 88 GLU A N 1
ATOM 638 C CA . GLU A 1 88 ? -6.917 2.997 12.241 1.00 92.81 88 GLU A CA 1
ATOM 639 C C . GLU A 1 88 ? -7.283 1.777 13.095 1.00 92.81 88 GLU A C 1
ATOM 641 O O . GLU A 1 88 ? -7.941 0.850 12.630 1.00 92.81 88 GLU A O 1
ATOM 646 N N . ILE A 1 89 ? -6.820 1.744 14.344 1.00 90.69 89 ILE A N 1
ATOM 647 C CA . ILE A 1 89 ? -7.132 0.683 15.304 1.00 90.69 89 ILE A CA 1
ATOM 648 C C . ILE A 1 89 ? -7.703 1.339 16.558 1.00 90.69 89 ILE A C 1
ATOM 650 O O . ILE A 1 89 ? -7.007 2.098 17.230 1.00 90.69 89 ILE A O 1
ATOM 654 N N . ALA A 1 90 ? -8.970 1.046 16.869 1.00 89.12 90 ALA A N 1
ATOM 655 C CA . ALA A 1 90 ? -9.678 1.576 18.040 1.00 89.12 90 ALA A CA 1
ATOM 656 C C . ALA A 1 90 ? -9.607 3.117 18.160 1.00 89.12 90 ALA A C 1
ATOM 658 O O . ALA A 1 90 ? -9.305 3.654 19.226 1.00 89.12 90 ALA A O 1
ATOM 659 N N . GLY A 1 91 ? -9.822 3.830 17.048 1.00 88.75 91 GLY A N 1
ATOM 660 C CA . GLY A 1 91 ? -9.765 5.296 16.998 1.00 88.75 91 GLY A CA 1
ATOM 661 C C . GLY A 1 91 ? -8.352 5.889 17.001 1.00 88.75 91 GLY A C 1
ATOM 662 O O . GLY A 1 91 ? -8.193 7.107 17.048 1.00 88.75 91 GLY A O 1
ATOM 663 N N . LYS A 1 92 ? -7.302 5.056 16.969 1.00 91.38 92 LYS A N 1
ATOM 664 C CA . LYS A 1 92 ? -5.906 5.501 16.877 1.00 91.38 92 LYS A CA 1
ATOM 665 C C . LYS A 1 92 ? -5.340 5.202 15.500 1.00 91.38 92 LYS A C 1
ATOM 667 O O . LYS A 1 92 ? -5.345 4.060 15.049 1.00 91.38 92 LYS A O 1
ATOM 672 N N . THR A 1 93 ? -4.773 6.216 14.859 1.00 93.25 93 THR A N 1
ATOM 673 C CA . THR A 1 93 ? -4.042 6.049 13.602 1.00 93.25 93 THR A CA 1
ATOM 674 C C . THR A 1 93 ? -2.640 5.503 13.869 1.00 93.25 93 THR A C 1
ATOM 676 O O . THR A 1 93 ? -1.787 6.190 14.429 1.00 93.25 93 THR A O 1
ATOM 679 N N . ILE A 1 94 ? -2.384 4.277 13.428 1.00 95.06 94 ILE A N 1
ATOM 680 C CA . ILE A 1 94 ? -1.079 3.622 13.484 1.00 95.06 94 ILE A CA 1
ATOM 681 C C . ILE A 1 94 ? -0.429 3.733 12.111 1.00 95.06 94 ILE A C 1
ATOM 683 O O . ILE A 1 94 ? -1.015 3.338 11.105 1.00 95.06 94 ILE A O 1
ATOM 687 N N . LYS A 1 95 ? 0.792 4.268 12.072 1.00 95.44 95 LYS A N 1
ATOM 688 C CA . LYS A 1 95 ? 1.612 4.343 10.862 1.00 95.44 95 LYS A CA 1
ATOM 689 C C . LYS A 1 95 ? 2.811 3.422 11.015 1.00 95.44 95 LYS A C 1
ATOM 691 O O . LYS A 1 95 ? 3.617 3.611 11.923 1.00 95.44 95 LYS A O 1
ATOM 696 N N . THR A 1 96 ? 2.952 2.465 10.112 1.00 94.69 96 THR A N 1
ATOM 697 C CA . THR A 1 96 ? 4.052 1.503 10.113 1.00 94.69 96 THR A CA 1
ATOM 698 C C . THR A 1 96 ? 4.765 1.549 8.772 1.00 94.69 96 THR A C 1
ATOM 700 O O . THR A 1 96 ? 4.146 1.437 7.716 1.00 94.69 96 THR A O 1
ATOM 703 N N . LYS A 1 97 ? 6.082 1.749 8.814 1.00 93.88 97 LYS A N 1
ATOM 704 C CA . LYS A 1 97 ? 6.934 1.771 7.626 1.00 93.88 97 LYS A CA 1
ATOM 705 C C . LYS A 1 97 ? 7.502 0.376 7.393 1.00 93.88 97 LYS A C 1
ATOM 707 O O . LYS A 1 97 ? 8.170 -0.163 8.269 1.00 93.88 97 LYS A O 1
ATOM 712 N N . TYR A 1 98 ? 7.285 -0.158 6.201 1.00 92.31 98 TYR A N 1
ATOM 713 C CA . TYR A 1 98 ? 7.828 -1.436 5.758 1.00 92.31 98 TYR A CA 1
ATOM 714 C C . TYR A 1 98 ? 8.848 -1.221 4.650 1.00 92.31 98 TYR A C 1
ATOM 716 O O . TYR A 1 98 ? 8.670 -0.354 3.794 1.00 92.31 98 TYR A O 1
ATOM 724 N N . SER A 1 99 ? 9.926 -2.001 4.673 1.00 88.69 99 SER A N 1
ATOM 725 C CA . SER A 1 99 ? 10.947 -1.986 3.626 1.00 88.69 99 SER A CA 1
ATOM 726 C C . SER A 1 99 ? 10.499 -2.860 2.462 1.00 88.69 99 SER A C 1
ATOM 728 O O . SER A 1 99 ? 10.237 -4.045 2.645 1.00 88.69 99 SER A O 1
ATOM 730 N N . LEU A 1 100 ? 10.472 -2.302 1.253 1.00 86.25 100 LEU A N 1
ATOM 731 C CA . LEU A 1 100 ? 10.110 -3.048 0.045 1.00 86.25 100 LEU A CA 1
ATOM 732 C C . LEU A 1 100 ? 11.195 -4.057 -0.376 1.00 86.25 100 LEU A C 1
ATOM 734 O O . LEU A 1 100 ? 10.955 -4.895 -1.238 1.00 86.25 100 LEU A O 1
ATOM 738 N N . ARG A 1 101 ? 12.373 -4.016 0.267 1.00 84.12 101 ARG A N 1
ATOM 739 C CA . ARG A 1 101 ? 13.465 -4.980 0.056 1.00 84.12 101 ARG A CA 1
ATOM 740 C C . ARG A 1 101 ? 13.232 -6.331 0.734 1.00 84.12 101 ARG A C 1
ATOM 742 O O . ARG A 1 101 ? 13.835 -7.315 0.325 1.00 84.12 101 ARG A O 1
ATOM 749 N N . HIS A 1 102 ? 12.388 -6.387 1.763 1.00 85.81 102 HIS A N 1
ATOM 750 C CA . HIS A 1 102 ? 12.148 -7.602 2.543 1.00 85.81 102 HIS A CA 1
ATOM 751 C C . HIS A 1 102 ? 10.778 -8.190 2.198 1.00 85.81 102 HIS A C 1
ATOM 753 O O . HIS A 1 102 ? 9.824 -8.026 2.955 1.00 85.81 102 HIS A O 1
ATOM 759 N N . GLN A 1 103 ? 10.679 -8.859 1.044 1.00 81.25 103 GLN A N 1
ATOM 760 C CA . GLN A 1 103 ? 9.402 -9.375 0.527 1.00 81.25 103 GLN A CA 1
ATOM 761 C C . GLN A 1 103 ? 8.675 -10.310 1.504 1.00 81.25 103 GLN A C 1
ATOM 763 O O . GLN A 1 103 ? 7.464 -10.181 1.651 1.00 81.25 103 GLN A O 1
ATOM 768 N N . GLU A 1 104 ? 9.405 -11.148 2.244 1.00 87.44 104 GLU A N 1
ATOM 769 C CA . GLU A 1 104 ? 8.848 -12.034 3.279 1.00 87.44 104 GLU A CA 1
ATOM 770 C C . GLU A 1 104 ? 7.976 -11.275 4.297 1.00 87.44 104 GLU A C 1
ATOM 772 O O . GLU A 1 104 ? 6.866 -11.692 4.626 1.00 87.44 104 GLU A O 1
ATOM 777 N N . GLN A 1 105 ? 8.433 -10.101 4.750 1.00 88.44 105 GLN A N 1
ATOM 778 C CA . GLN A 1 105 ? 7.677 -9.291 5.705 1.00 88.44 105 GLN A CA 1
ATOM 779 C C . GLN A 1 105 ? 6.382 -8.757 5.089 1.00 88.44 105 GLN A C 1
ATOM 781 O O . GLN A 1 105 ? 5.372 -8.655 5.777 1.00 88.44 105 GLN A O 1
ATOM 786 N N . LEU A 1 106 ? 6.400 -8.414 3.799 1.00 87.69 106 LEU A N 1
ATOM 787 C CA . LEU A 1 106 ? 5.244 -7.866 3.085 1.00 87.69 106 LEU A CA 1
ATOM 788 C C . LEU A 1 106 ? 4.179 -8.938 2.826 1.00 87.69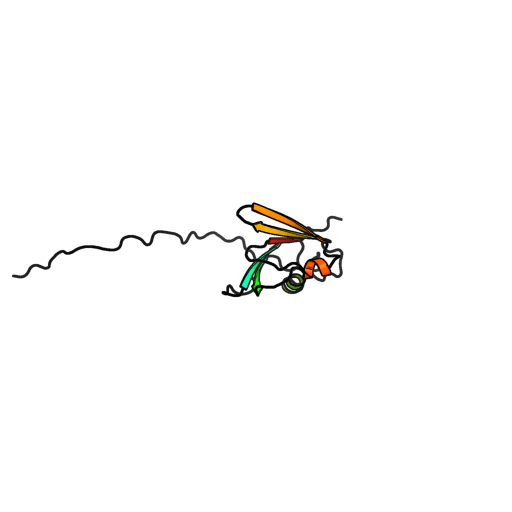 106 LEU A C 1
ATOM 790 O O . LEU A 1 106 ? 2.987 -8.632 2.820 1.00 87.69 106 LEU A O 1
ATOM 794 N N . GLU A 1 107 ? 4.594 -10.186 2.619 1.00 89.50 107 GLU A N 1
ATOM 795 C CA . GLU A 1 107 ? 3.690 -11.326 2.447 1.00 89.50 107 GLU A CA 1
ATOM 796 C C . GLU A 1 107 ? 2.993 -11.709 3.755 1.00 89.50 107 GLU A C 1
ATOM 798 O O . GLU A 1 107 ? 1.822 -12.084 3.738 1.00 89.50 107 GLU A O 1
ATOM 803 N N . ALA A 1 108 ? 3.659 -11.526 4.896 1.00 90.50 108 ALA A N 1
ATOM 804 C CA . ALA A 1 108 ? 3.061 -11.755 6.209 1.00 90.50 108 ALA A CA 1
ATOM 805 C C . ALA A 1 108 ? 1.978 -10.719 6.582 1.00 90.50 108 ALA A C 1
ATOM 807 O O . ALA A 1 108 ? 1.172 -10.952 7.486 1.00 90.50 108 ALA A O 1
ATOM 808 N N . ILE A 1 109 ? 1.944 -9.562 5.913 1.00 92.25 109 ILE A N 1
ATOM 809 C CA . ILE A 1 109 ? 1.042 -8.459 6.257 1.00 92.25 109 ILE A CA 1
ATOM 810 C C . ILE A 1 109 ? -0.202 -8.510 5.381 1.00 92.25 109 ILE A C 1
ATOM 812 O O . ILE A 1 109 ? -0.170 -8.166 4.199 1.00 92.25 109 ILE A O 1
ATOM 816 N N . GLN A 1 110 ? -1.326 -8.860 6.001 1.00 93.75 110 GLN A N 1
ATOM 817 C CA . GLN A 1 110 ? -2.641 -8.766 5.376 1.00 93.75 110 GLN A CA 1
ATOM 818 C C . GLN A 1 110 ? -3.222 -7.358 5.520 1.00 93.75 110 GLN A C 1
ATOM 820 O O . GLN A 1 110 ? -3.198 -6.748 6.603 1.00 93.75 110 GLN A O 1
ATOM 825 N N . LEU A 1 111 ? -3.756 -6.858 4.411 1.00 93.69 111 LEU A N 1
ATOM 826 C CA . LEU A 1 111 ? -4.473 -5.596 4.355 1.00 93.69 111 LEU A CA 1
ATOM 827 C C . LEU A 1 111 ? -5.862 -5.748 4.968 1.00 93.69 111 LEU A C 1
ATOM 829 O O . LEU A 1 111 ? -6.464 -6.821 4.951 1.00 93.69 111 LEU A O 1
ATOM 833 N N . LYS A 1 112 ? -6.352 -4.654 5.535 1.00 94.69 112 LYS A N 1
ATOM 834 C CA . LYS A 1 112 ? -7.674 -4.538 6.140 1.00 94.69 112 LYS A CA 1
ATOM 835 C C . LYS A 1 112 ? -8.431 -3.382 5.507 1.00 94.69 112 LYS A C 1
ATOM 837 O O . LYS A 1 112 ? -7.838 -2.491 4.901 1.00 94.69 112 LYS A O 1
ATOM 842 N N . ASP A 1 113 ? -9.746 -3.422 5.663 1.00 93.00 113 ASP A N 1
ATOM 843 C CA . ASP A 1 113 ? -10.616 -2.347 5.208 1.00 93.00 113 ASP A CA 1
ATOM 844 C C . ASP A 1 113 ? -10.225 -1.005 5.838 1.00 93.00 113 ASP A C 1
ATOM 846 O O . ASP A 1 113 ? -9.903 -0.927 7.026 1.00 93.00 113 ASP A O 1
ATOM 850 N N . GLY A 1 114 ? -10.198 0.039 5.012 1.00 92.31 114 GLY A N 1
ATOM 851 C CA . GLY A 1 114 ? -9.784 1.385 5.398 1.00 92.31 114 GLY A CA 1
ATOM 852 C C . GLY A 1 114 ? -8.269 1.606 5.451 1.00 92.31 114 GLY A C 1
ATOM 853 O O . GLY A 1 114 ? -7.834 2.737 5.690 1.00 92.31 114 GLY A O 1
ATOM 854 N N . ASP A 1 115 ? -7.444 0.584 5.199 1.00 95.50 115 ASP A N 1
ATOM 855 C CA . ASP A 1 115 ? -5.993 0.757 5.162 1.00 95.50 115 ASP A CA 1
ATOM 856 C C . ASP A 1 115 ? -5.580 1.774 4.092 1.00 95.50 115 ASP A C 1
ATOM 858 O O . ASP A 1 115 ? -6.108 1.825 2.978 1.00 95.50 115 ASP A O 1
ATOM 862 N N . THR A 1 116 ? -4.577 2.584 4.423 1.00 94.69 116 THR A N 1
ATOM 863 C CA . THR A 1 116 ? -3.971 3.529 3.485 1.00 94.69 116 THR A CA 1
ATOM 864 C C . THR A 1 116 ? -2.496 3.212 3.297 1.00 94.69 116 THR A C 1
ATOM 866 O O . THR A 1 116 ? -1.717 3.218 4.249 1.00 94.69 116 THR A O 1
ATOM 869 N N . LEU A 1 117 ? -2.103 2.982 2.051 1.00 94.19 117 LEU A N 1
ATOM 870 C CA . LEU A 1 117 ? -0.733 2.739 1.629 1.00 94.19 117 LEU A CA 1
ATOM 871 C C . LEU A 1 117 ? -0.157 4.004 1.008 1.00 94.19 117 LEU A C 1
ATOM 873 O O . LEU A 1 117 ? -0.693 4.535 0.033 1.00 94.19 117 LEU A O 1
ATOM 877 N N . HIS A 1 118 ? 0.952 4.475 1.566 1.00 93.06 118 HIS A N 1
ATOM 878 C CA . HIS A 1 118 ? 1.685 5.614 1.039 1.00 93.06 118 HIS A CA 1
ATOM 879 C C . HIS A 1 118 ? 3.088 5.199 0.597 1.00 93.06 118 HIS A C 1
ATOM 881 O O . HIS A 1 118 ? 3.900 4.744 1.406 1.00 93.06 118 HIS A O 1
ATOM 887 N N . TYR A 1 119 ? 3.363 5.390 -0.688 1.00 90.50 119 TYR A N 1
ATOM 888 C CA . TYR A 1 119 ? 4.649 5.130 -1.321 1.00 90.50 119 TYR A CA 1
ATOM 889 C C . TYR A 1 119 ? 5.394 6.465 -1.489 1.00 90.50 119 TYR A C 1
ATOM 891 O O . TYR A 1 119 ? 5.061 7.232 -2.391 1.00 90.50 119 TYR A O 1
ATOM 899 N N . PRO A 1 120 ? 6.346 6.811 -0.605 1.00 88.25 120 PRO A N 1
ATOM 900 C CA . PRO A 1 120 ? 7.060 8.080 -0.688 1.00 88.25 120 PRO A CA 1
ATOM 901 C C . PRO A 1 120 ? 7.918 8.143 -1.955 1.00 88.25 120 PRO A C 1
ATOM 903 O O . PRO A 1 120 ? 8.647 7.198 -2.245 1.00 88.25 120 PRO A O 1
ATOM 906 N N . ALA A 1 121 ? 7.874 9.268 -2.669 1.00 80.44 121 ALA A N 1
ATOM 907 C CA . ALA A 1 121 ? 8.771 9.501 -3.796 1.00 80.44 121 ALA A CA 1
ATOM 908 C C . ALA A 1 121 ? 10.238 9.470 -3.341 1.00 80.44 121 ALA A C 1
ATOM 910 O O . ALA A 1 121 ? 10.576 9.935 -2.247 1.00 80.44 121 ALA A O 1
ATOM 911 N N . VAL A 1 122 ? 11.112 8.937 -4.192 1.00 72.06 122 VAL A N 1
ATOM 912 C CA . VAL A 1 122 ? 12.558 9.079 -4.022 1.00 72.06 122 VAL A CA 1
ATOM 913 C C . VAL A 1 122 ? 12.964 10.478 -4.490 1.00 72.06 122 VAL A C 1
ATOM 915 O O . VAL A 1 122 ? 12.762 10.838 -5.645 1.00 72.06 122 VAL A O 1
ATOM 918 N N . LEU A 1 123 ? 13.476 11.297 -3.570 1.00 60.69 123 LEU A N 1
ATOM 919 C CA . LEU A 1 123 ? 14.123 12.561 -3.920 1.00 60.69 123 LEU A CA 1
ATOM 920 C C . LEU A 1 123 ? 15.588 12.245 -4.233 1.00 60.69 123 LEU A C 1
ATOM 922 O O . LEU A 1 123 ? 16.264 11.629 -3.406 1.00 60.69 123 LEU A O 1
ATOM 926 N N . PHE A 1 124 ? 16.025 12.609 -5.436 1.00 58.50 124 PHE A N 1
ATOM 927 C CA . PHE A 1 124 ? 17.414 12.516 -5.884 1.00 58.50 124 PHE A CA 1
ATOM 928 C C . PHE A 1 124 ? 18.143 13.824 -5.593 1.00 58.50 124 PHE A C 1
ATOM 930 O O . PHE A 1 124 ? 17.490 14.886 -5.732 1.00 58.50 124 PHE A O 1
#

Sequence (124 aa):
MRTIPSVLLLCMLFLGCKHTQSLPIVAEYGTAGADNIQVTIRGDVKHPGKYWIPNGTTLAGIAKVFGGSGGRGDFGGVGPLSVILTREIAGKTIKTKYSLRHQEQLEAIQLKDGDTLHYPAVLF

pLDDT: mean 76.7, std 19.27, range [33.0, 96.19]

Nearest PDB structures (foldseek):
  8dfk-assembly2_C  TM=7.512E-01  e=2.514E-02  Bacillus subtilis subsp. subtilis str. 168
  8dss-assembly1_B  TM=7.655E-01  e=7.567E-02  Geobacillus stearothermophilus ATCC 7953
  7y39-assembly2_B  TM=3.623E-01  e=1.647E-01  Homo sapiens
  5khq-assembly1_B  TM=3.544E-01  e=1.700E+00  Homo sapiens
  3ec8-assembly1_A  TM=3.289E-01  e=7.808E-01  Homo sapiens